Protein AF-A0A537S6S7-F1 (afdb_monomer_lite)

pLDDT: mean 85.97, std 13.84, range [52.78, 98.19]

Radius of gyration: 24.93 Å; chains: 1; bounding box: 38×77×38 Å

Secondary structure (DSSP, 8-state):
-HHHHHHHHHHHHHHHHHHHHHHHSPPSS-SS-SSPPP-GGG--TTTHHHHHHHHHH-TTTT-TTHHHHHTSHHHHHHHHHHHHIIIIISSS-HHHH--

Foldseek 3Di:
DVVVVVVVVVVVVVVVVVVCCVPPPPPPDDPDDPFDQDDLVNADPLLNVLQVVQCVPPPVRCDDPNRVLSVPVVVSVVVVVVVCCQQPVDPDDNVVSPD

Structure (mmCIF, N/CA/C/O backbone):
data_AF-A0A537S6S7-F1
#
_entry.id   AF-A0A537S6S7-F1
#
loop_
_atom_site.group_PDB
_atom_site.id
_atom_site.type_symbol
_atom_site.label_atom_id
_atom_site.label_alt_id
_atom_site.label_comp_id
_atom_site.label_asym_id
_atom_site.label_entity_id
_atom_site.label_seq_id
_atom_site.pdbx_PDB_ins_code
_atom_site.Cartn_x
_atom_site.Cartn_y
_atom_site.Cartn_z
_atom_site.occupancy
_atom_site.B_iso_or_equiv
_atom_site.auth_seq_id
_atom_site.auth_comp_id
_atom_site.auth_asym_id
_atom_site.auth_atom_id
_atom_site.pdbx_PDB_model_num
ATOM 1 N N . MET A 1 1 ? -22.731 61.239 9.518 1.00 59.03 1 MET A N 1
ATOM 2 C CA . MET A 1 1 ? -22.401 60.492 10.760 1.00 59.03 1 MET A CA 1
ATOM 3 C C . MET A 1 1 ? -23.197 59.193 10.907 1.00 59.03 1 MET A C 1
ATOM 5 O O . MET A 1 1 ? -22.576 58.162 11.110 1.00 59.03 1 MET A O 1
ATOM 9 N N . LYS A 1 2 ? -24.530 59.186 10.742 1.00 52.78 2 LYS A N 1
ATOM 10 C CA . LYS A 1 2 ? -25.361 57.964 10.863 1.00 52.78 2 LYS A CA 1
ATOM 11 C C . LYS A 1 2 ? -25.056 56.872 9.815 1.00 52.78 2 LYS A C 1
ATOM 13 O O . LYS A 1 2 ? -25.100 55.693 10.135 1.00 52.78 2 LYS A O 1
ATOM 18 N N . SER A 1 3 ? -24.686 57.263 8.593 1.00 56.34 3 SER A N 1
ATOM 19 C CA . SER A 1 3 ? -24.317 56.348 7.498 1.00 56.34 3 SER A CA 1
ATOM 20 C C . SER A 1 3 ? -22.991 55.610 7.724 1.00 56.34 3 SER A C 1
ATOM 22 O O . SER A 1 3 ? -22.886 54.433 7.399 1.00 56.34 3 SER A O 1
ATOM 24 N N . ALA A 1 4 ? -22.002 56.269 8.335 1.00 56.94 4 ALA A N 1
ATOM 25 C CA . ALA A 1 4 ? -20.721 55.649 8.680 1.00 56.94 4 ALA A CA 1
ATOM 26 C C . ALA A 1 4 ? -20.878 54.601 9.795 1.00 56.94 4 ALA A C 1
ATOM 28 O O . ALA A 1 4 ? -20.294 53.530 9.716 1.00 56.94 4 ALA A O 1
ATOM 29 N N . LEU A 1 5 ? -21.736 54.869 10.787 1.00 56.88 5 LEU A N 1
ATOM 30 C CA . LEU A 1 5 ? -22.065 53.914 11.855 1.00 56.88 5 LEU A CA 1
ATOM 31 C C . LEU A 1 5 ? -22.756 52.644 11.324 1.00 56.88 5 LEU A C 1
ATOM 33 O O . LEU A 1 5 ? -22.488 51.558 11.827 1.00 56.88 5 LEU A O 1
ATOM 37 N N . LEU A 1 6 ? -23.597 52.774 10.291 1.00 56.06 6 LEU A N 1
ATOM 38 C CA . LEU A 1 6 ? -24.272 51.652 9.625 1.00 56.06 6 LEU A CA 1
ATOM 39 C C . LEU A 1 6 ? -23.333 50.803 8.751 1.00 56.06 6 LEU A C 1
ATOM 41 O O . LEU A 1 6 ? -23.492 49.587 8.698 1.00 56.06 6 LEU A O 1
ATOM 45 N N . MET A 1 7 ? -22.342 51.404 8.082 1.00 55.28 7 MET A N 1
ATOM 46 C CA . MET A 1 7 ? -21.345 50.628 7.327 1.00 55.28 7 MET A CA 1
ATOM 47 C C . MET A 1 7 ? -20.359 49.894 8.245 1.00 55.28 7 MET A C 1
ATOM 49 O O . MET A 1 7 ? -20.005 48.751 7.965 1.00 55.28 7 MET A O 1
ATOM 53 N N . SER A 1 8 ? -19.962 50.499 9.369 1.00 56.75 8 SER A N 1
ATOM 54 C CA . SER A 1 8 ? -19.071 49.855 10.343 1.00 56.75 8 SER A CA 1
ATOM 55 C C . SER A 1 8 ? -19.718 48.652 11.038 1.00 56.75 8 SER A C 1
ATOM 57 O O . SER A 1 8 ? -19.042 47.657 11.294 1.00 56.75 8 SER A O 1
ATOM 59 N N . SER A 1 9 ? -21.024 48.699 11.317 1.00 57.34 9 SER A N 1
ATOM 60 C CA . SER A 1 9 ? -21.736 47.584 11.953 1.00 57.34 9 SER A CA 1
ATOM 61 C C . SER A 1 9 ? -21.925 46.382 11.020 1.00 57.34 9 SER A C 1
ATOM 63 O O . SER A 1 9 ? -21.828 45.245 11.485 1.00 57.34 9 SER A O 1
ATOM 65 N N . LEU A 1 10 ? -22.104 46.598 9.710 1.00 60.25 10 LEU A N 1
ATOM 66 C CA . LEU A 1 10 ? -22.153 45.503 8.731 1.00 60.25 10 LEU A CA 1
ATOM 67 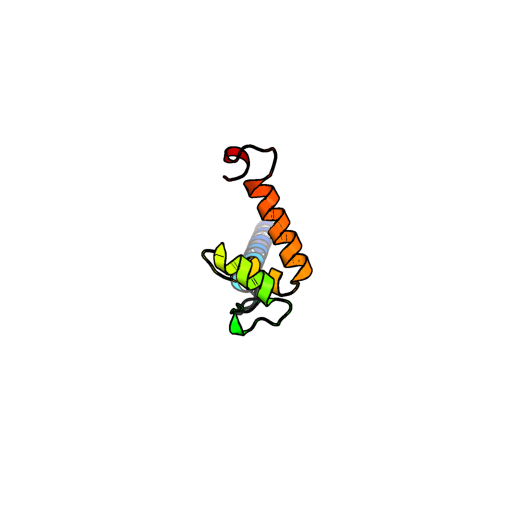C C . LEU A 1 10 ? -20.813 44.763 8.603 1.00 60.25 10 LEU A C 1
ATOM 69 O O . LEU A 1 10 ? -20.801 43.539 8.495 1.00 60.25 10 LEU A O 1
ATOM 73 N N . ILE A 1 11 ? -19.687 45.480 8.649 1.00 62.06 11 ILE A N 1
ATOM 74 C CA . ILE A 1 11 ? -18.350 44.870 8.551 1.00 62.06 11 ILE A CA 1
ATOM 75 C C . ILE A 1 11 ? -18.044 44.030 9.799 1.00 62.06 11 ILE A C 1
ATOM 77 O O . ILE A 1 11 ? -17.535 42.917 9.681 1.00 62.06 11 ILE A O 1
ATOM 81 N N . VAL A 1 12 ? -18.411 44.516 10.989 1.00 63.16 12 VAL A N 1
ATOM 82 C CA . VAL A 1 12 ? -18.231 43.769 12.245 1.00 63.16 12 VAL A CA 1
ATOM 83 C C . VAL A 1 12 ? -19.103 42.509 12.281 1.00 63.16 12 VAL A C 1
ATOM 85 O O . VAL A 1 12 ? -18.625 41.459 12.705 1.00 63.16 12 VAL A O 1
ATOM 88 N N . ALA A 1 13 ? -20.348 42.577 11.798 1.00 63.78 13 ALA A N 1
ATOM 89 C CA . ALA A 1 13 ? -21.244 41.419 11.737 1.00 63.78 13 ALA A CA 1
ATOM 90 C C . ALA A 1 13 ? -20.789 40.357 10.715 1.00 63.78 13 ALA A C 1
ATOM 92 O O . ALA A 1 13 ? -20.885 39.159 10.976 1.00 63.78 13 ALA A O 1
ATOM 93 N N . ALA A 1 14 ? -20.255 40.776 9.564 1.00 62.53 14 ALA A N 1
ATOM 94 C CA . ALA A 1 14 ? -19.707 39.851 8.573 1.00 62.53 14 ALA A CA 1
ATOM 95 C C . ALA A 1 14 ? -18.409 39.185 9.065 1.00 62.53 14 ALA A C 1
ATOM 97 O O . ALA A 1 14 ? -18.224 37.979 8.893 1.00 62.53 14 ALA A O 1
ATOM 98 N N . ALA A 1 15 ? -17.532 39.947 9.728 1.00 67.06 15 ALA A N 1
ATOM 99 C CA . ALA A 1 15 ? -16.295 39.421 10.297 1.00 67.06 15 ALA A CA 1
ATOM 100 C C . ALA A 1 15 ? -16.563 38.425 11.437 1.00 67.06 15 ALA A C 1
ATOM 102 O O . ALA A 1 15 ? -15.917 37.380 11.503 1.00 67.06 15 ALA A O 1
ATOM 103 N N . SER A 1 16 ? -17.546 38.701 12.301 1.00 69.94 16 SER A N 1
ATOM 104 C CA . SER A 1 16 ? -17.906 37.800 13.400 1.00 69.94 16 SER A CA 1
ATOM 105 C C . SER A 1 16 ? -18.575 36.512 12.916 1.00 69.94 16 SER A C 1
ATOM 107 O O . SER A 1 16 ? -18.280 35.448 13.456 1.00 69.94 16 SER A O 1
ATOM 109 N N . GLY A 1 17 ? -19.399 36.570 11.864 1.00 75.94 17 GLY A N 1
ATOM 110 C CA . GLY A 1 17 ? -19.995 35.381 11.247 1.00 75.94 17 GLY A CA 1
ATOM 111 C C . GLY A 1 17 ? -18.949 34.421 10.670 1.00 75.94 17 GLY A C 1
ATOM 112 O O . GLY A 1 17 ? -19.015 33.215 10.908 1.00 75.94 17 GLY A O 1
ATOM 113 N N . TRP A 1 18 ? -17.936 34.951 9.978 1.00 75.31 18 TRP A N 1
ATOM 114 C CA . TRP A 1 18 ? -16.848 34.136 9.425 1.00 75.31 18 TRP A CA 1
ATOM 115 C C . TRP A 1 18 ? -15.958 33.539 10.518 1.00 75.31 18 TRP A C 1
ATOM 117 O O . TRP A 1 18 ? -15.574 32.371 10.446 1.00 75.31 18 TRP A O 1
ATOM 127 N N . PHE A 1 19 ? -15.667 34.323 11.557 1.00 77.31 19 PHE A N 1
ATOM 128 C CA . PHE A 1 19 ? -14.871 33.868 12.694 1.00 77.31 19 PHE A CA 1
ATOM 129 C C . PHE A 1 19 ? -15.598 32.777 13.488 1.00 77.31 19 PHE A C 1
ATOM 131 O O . PHE A 1 19 ? -15.003 31.759 13.831 1.00 77.31 19 PHE A O 1
ATOM 138 N N . ALA A 1 20 ? -16.904 32.939 13.720 1.00 81.19 20 ALA A N 1
ATOM 139 C CA . ALA A 1 20 ? -17.723 31.932 14.383 1.00 81.19 20 ALA A CA 1
ATOM 140 C C . ALA A 1 20 ? -17.780 30.624 13.579 1.00 81.19 20 ALA A C 1
ATOM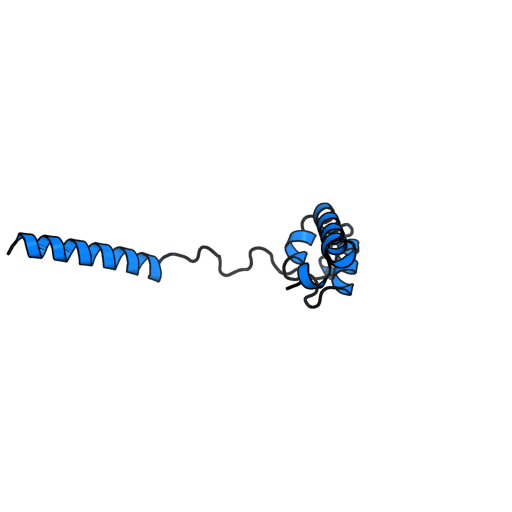 142 O O . ALA A 1 20 ? -17.642 29.550 14.159 1.00 81.19 20 ALA A O 1
ATOM 143 N N . ALA A 1 21 ? -17.906 30.697 12.250 1.00 79.25 21 ALA A N 1
ATOM 144 C CA . ALA A 1 21 ? -17.837 29.513 11.398 1.00 79.25 21 ALA A CA 1
ATOM 145 C C . ALA A 1 21 ? -16.470 28.813 11.499 1.00 79.25 21 ALA A C 1
ATOM 147 O O . ALA A 1 21 ? -16.416 27.597 11.610 1.00 79.25 21 ALA A O 1
ATOM 148 N N . MET A 1 22 ? -15.365 29.560 11.535 1.00 79.56 22 MET A N 1
ATOM 149 C CA . MET A 1 22 ? -14.021 28.981 11.642 1.00 79.56 22 MET A CA 1
ATOM 150 C C . MET A 1 22 ? -13.768 28.284 12.992 1.00 79.56 22 MET A C 1
ATOM 152 O O . MET A 1 22 ? -13.074 27.273 13.043 1.00 79.56 22 MET A O 1
ATOM 156 N N . VAL A 1 23 ? -14.309 28.833 14.085 1.00 82.06 23 VAL A N 1
ATOM 157 C CA . VAL A 1 23 ? -14.069 28.340 15.454 1.00 82.06 23 VAL A CA 1
ATOM 158 C C . VAL A 1 23 ? -15.040 27.226 15.846 1.00 82.06 23 VAL A C 1
ATOM 160 O O . VAL A 1 23 ? -14.658 26.307 16.568 1.00 82.06 23 VAL A O 1
ATOM 163 N N . PHE A 1 24 ? -16.292 27.298 15.387 1.00 81.31 24 PHE A N 1
ATOM 164 C CA . PHE A 1 24 ? -17.367 26.417 15.849 1.00 81.31 24 PHE A CA 1
ATOM 165 C C . PHE A 1 24 ? -17.917 25.472 14.777 1.00 81.31 24 PHE A C 1
ATOM 167 O O . PHE A 1 24 ? -18.774 24.648 15.106 1.00 81.31 24 PHE A O 1
ATOM 174 N N . ALA A 1 25 ? -17.462 25.543 13.518 1.00 79.56 25 ALA A N 1
ATOM 175 C CA . ALA A 1 25 ? -17.859 24.536 12.540 1.00 79.56 25 ALA A CA 1
ATOM 176 C C . ALA A 1 25 ? -17.362 23.151 12.991 1.00 79.56 25 ALA A C 1
ATOM 178 O O . ALA A 1 25 ? -16.179 22.989 13.308 1.00 79.56 25 ALA A O 1
ATOM 179 N N . PRO A 1 26 ? -18.239 22.134 13.017 1.00 72.38 26 PRO A N 1
ATOM 180 C CA . PRO A 1 26 ? -17.807 20.776 13.286 1.00 72.38 26 PRO A CA 1
ATOM 181 C C . PRO A 1 26 ? -16.818 20.342 12.202 1.00 72.38 26 PRO A C 1
ATOM 183 O O . PRO A 1 26 ? -17.003 20.641 11.020 1.00 72.38 26 PRO A O 1
ATOM 186 N N . SER A 1 27 ? -15.772 19.616 12.602 1.00 74.75 27 SER A N 1
ATOM 187 C CA . SER A 1 27 ? -14.872 18.983 11.640 1.00 74.75 27 SER A CA 1
ATOM 188 C C . SER A 1 27 ? -15.687 18.117 10.678 1.00 74.75 27 SER A C 1
ATOM 190 O O . SER A 1 27 ? -16.507 17.303 11.106 1.00 74.75 27 SER A O 1
ATOM 192 N N . ALA A 1 28 ? -15.445 18.266 9.374 1.00 73.06 28 ALA A N 1
ATOM 193 C CA . ALA A 1 28 ? -16.057 17.420 8.348 1.00 73.06 28 ALA A CA 1
ATOM 194 C C . ALA A 1 28 ? -15.620 15.944 8.464 1.00 73.06 28 ALA A C 1
ATOM 196 O O . ALA A 1 28 ? -16.196 15.059 7.828 1.00 73.06 28 ALA A O 1
ATOM 197 N N . THR A 1 29 ? -14.596 15.669 9.275 1.00 73.56 29 THR A N 1
ATOM 198 C CA . THR A 1 29 ? -14.149 14.329 9.645 1.00 73.56 29 THR A CA 1
ATOM 199 C C . THR A 1 29 ? -14.484 14.052 11.110 1.00 73.56 29 THR A C 1
ATOM 201 O O . THR A 1 29 ? -14.211 14.864 11.996 1.00 73.56 29 THR A O 1
ATOM 204 N N . GLY A 1 30 ? -15.090 12.889 11.367 1.00 76.44 30 GLY A N 1
ATOM 205 C CA . GLY A 1 30 ? -15.280 12.386 12.727 1.00 76.44 30 GLY A CA 1
ATOM 206 C C . GLY A 1 30 ? -13.941 12.114 13.421 1.00 76.44 30 GLY A C 1
ATOM 207 O O . GLY A 1 30 ? -12.898 12.052 12.772 1.00 76.44 30 GLY A O 1
ATOM 208 N N . LYS A 1 31 ? -13.976 11.936 14.748 1.00 80.75 31 LYS A N 1
ATOM 209 C CA . LYS A 1 31 ? -12.779 11.615 15.549 1.00 80.75 31 LYS A CA 1
ATOM 210 C C . LYS A 1 31 ? -12.154 10.268 15.168 1.00 80.75 31 LYS A C 1
ATOM 212 O O . LYS A 1 31 ? -10.947 10.109 15.294 1.00 80.75 31 LYS A O 1
ATOM 217 N N . GLU A 1 32 ? -12.972 9.337 14.684 1.00 84.62 32 GLU A N 1
ATOM 218 C CA . GLU A 1 32 ? -12.536 8.000 14.292 1.00 84.62 32 GLU A CA 1
ATOM 219 C C . GLU A 1 32 ? -12.195 7.910 12.797 1.00 84.62 32 GLU A C 1
ATOM 221 O O . GLU A 1 32 ? -12.857 8.550 11.966 1.00 84.62 32 GLU A O 1
ATOM 226 N N . PRO A 1 33 ? -11.213 7.071 12.415 1.00 85.25 33 PRO A N 1
ATOM 227 C CA . PRO A 1 33 ? -10.940 6.773 11.017 1.00 85.25 33 PRO A CA 1
ATOM 228 C C . PRO A 1 33 ? -12.178 6.210 10.313 1.00 85.25 33 PRO A C 1
ATOM 230 O O . PRO A 1 33 ? -12.825 5.286 10.804 1.00 85.25 33 PRO A O 1
ATOM 233 N N . ARG A 1 34 ? -12.467 6.702 9.101 1.00 86.44 34 ARG A N 1
ATOM 234 C CA . ARG A 1 34 ? -13.576 6.182 8.276 1.00 86.44 34 ARG A CA 1
ATOM 235 C C . ARG A 1 34 ? -13.435 4.681 8.000 1.00 86.44 34 ARG A C 1
ATOM 237 O O . ARG A 1 34 ? -14.433 3.971 7.939 1.00 86.44 34 ARG A O 1
ATOM 244 N N . PHE A 1 35 ? -12.198 4.217 7.834 1.00 90.62 35 PHE A N 1
ATOM 245 C CA . PHE A 1 35 ? -11.866 2.804 7.714 1.00 90.62 35 PHE A CA 1
ATOM 246 C C . PHE A 1 35 ? -10.917 2.417 8.850 1.00 90.62 35 PHE A C 1
ATOM 248 O O . PHE A 1 35 ? -9.752 2.820 8.814 1.00 90.62 35 PHE A O 1
ATOM 255 N N . PRO A 1 36 ? -11.384 1.634 9.840 1.00 91.81 36 PRO A N 1
ATOM 256 C CA . PRO A 1 36 ? -10.504 1.028 10.830 1.00 91.81 36 PRO A CA 1
ATOM 257 C C . PRO A 1 36 ? -9.401 0.227 10.141 1.00 91.81 36 PRO A C 1
ATOM 259 O O . PRO A 1 36 ? -9.651 -0.415 9.114 1.00 91.81 36 PRO A O 1
ATOM 262 N N . GLN A 1 37 ? -8.185 0.299 10.679 1.00 92.75 37 GLN A N 1
ATOM 263 C CA . GLN A 1 37 ? -7.027 -0.400 10.132 1.00 92.75 37 GLN A CA 1
ATOM 264 C C . GLN A 1 37 ? -7.247 -1.913 10.183 1.00 92.75 37 GLN A C 1
ATOM 266 O O . GLN A 1 37 ? -7.530 -2.452 11.248 1.00 92.75 37 GLN A O 1
ATOM 271 N N . LEU A 1 38 ? -7.106 -2.580 9.035 1.00 95.06 38 LEU A N 1
ATOM 272 C CA . LEU A 1 38 ? -7.150 -4.037 8.957 1.00 95.06 38 LEU A CA 1
ATOM 273 C C . LEU A 1 38 ? -5.785 -4.648 9.277 1.00 95.06 38 LEU A C 1
ATOM 275 O O . LEU A 1 38 ? -4.743 -4.101 8.895 1.00 95.06 38 LEU A O 1
ATOM 279 N N . THR A 1 39 ? -5.817 -5.810 9.918 1.00 96.12 39 THR A N 1
ATOM 280 C CA . THR A 1 39 ? -4.671 -6.699 10.135 1.00 96.12 39 THR A CA 1
ATOM 281 C C . THR A 1 39 ? -4.845 -8.001 9.342 1.00 96.12 39 THR A C 1
ATOM 283 O O . THR A 1 39 ? -5.943 -8.323 8.888 1.00 96.12 39 THR A O 1
ATOM 286 N N . MET A 1 40 ? -3.761 -8.756 9.128 1.00 97.12 40 MET A N 1
ATOM 287 C CA . MET A 1 40 ? -3.791 -9.980 8.304 1.00 97.12 40 MET A CA 1
ATOM 288 C C . MET A 1 40 ? -4.723 -11.071 8.855 1.00 97.12 40 MET A C 1
ATOM 290 O O . MET A 1 40 ? -5.330 -11.811 8.086 1.00 97.12 40 MET A O 1
ATOM 294 N N . ASP A 1 41 ? -4.854 -11.166 10.177 1.00 97.56 41 ASP A N 1
ATOM 295 C CA . ASP A 1 41 ? -5.735 -12.105 10.880 1.00 97.56 41 ASP A CA 1
ATOM 296 C C . ASP A 1 41 ? -7.226 -11.779 10.715 1.00 97.56 41 ASP A C 1
ATOM 298 O O . ASP A 1 41 ? -8.063 -12.670 10.833 1.00 97.56 41 ASP A O 1
ATOM 302 N N . GLN A 1 42 ? -7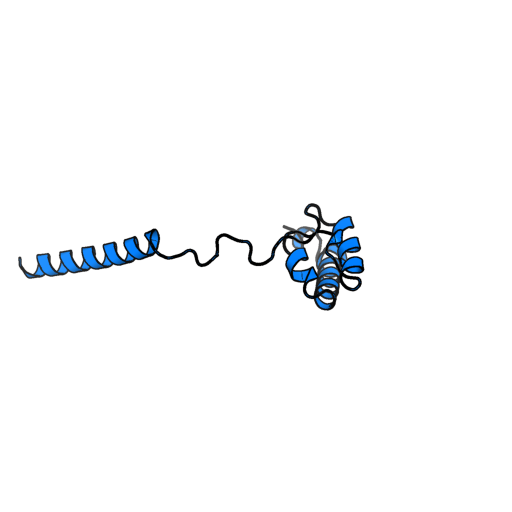.558 -10.529 10.385 1.00 97.00 42 GLN A N 1
ATOM 303 C CA . GLN A 1 42 ? -8.931 -10.084 10.141 1.00 97.00 42 GLN A CA 1
ATOM 304 C C . GLN A 1 42 ? -9.397 -10.321 8.699 1.00 97.00 42 GLN A C 1
ATOM 306 O O . GLN A 1 42 ? -10.575 -10.117 8.403 1.00 97.00 42 GLN A O 1
ATOM 311 N N . LEU A 1 43 ? -8.490 -10.702 7.793 1.00 97.69 43 LEU A N 1
ATOM 312 C CA . LEU A 1 43 ? -8.819 -10.901 6.385 1.00 97.69 43 LEU A CA 1
ATOM 313 C C . LEU A 1 43 ? -9.554 -12.225 6.160 1.00 97.69 43 LEU A C 1
ATOM 315 O O . LEU A 1 43 ? -9.151 -13.279 6.660 1.00 97.69 43 LEU A O 1
ATOM 319 N N . ASP A 1 44 ? -10.594 -12.175 5.332 1.00 97.25 44 ASP A N 1
ATOM 320 C CA . ASP A 1 44 ? -11.272 -13.370 4.841 1.00 97.25 44 ASP A CA 1
ATOM 321 C C . ASP A 1 44 ? -10.461 -14.096 3.745 1.00 97.25 44 ASP A C 1
ATOM 323 O O . ASP A 1 44 ? -9.412 -13.636 3.282 1.00 97.25 44 ASP A O 1
ATOM 327 N N . GLU A 1 45 ? -10.950 -15.256 3.306 1.00 97.31 45 GLU A N 1
ATOM 328 C CA . GLU A 1 45 ? -10.293 -16.076 2.278 1.00 97.31 45 GLU A CA 1
ATOM 329 C C . GLU A 1 45 ? -10.143 -15.371 0.919 1.00 97.31 45 GLU A C 1
ATOM 331 O O . GLU A 1 45 ? -9.211 -15.672 0.176 1.00 97.31 45 GLU A O 1
ATOM 336 N N . LYS A 1 46 ? -11.022 -14.418 0.583 1.00 96.50 46 LYS A N 1
ATOM 337 C CA . LYS A 1 46 ? -10.964 -13.669 -0.683 1.00 96.50 46 LYS A CA 1
ATOM 338 C C . LYS A 1 46 ? -9.968 -12.516 -0.613 1.00 96.50 46 LYS A C 1
ATOM 340 O O . LYS A 1 46 ? -9.427 -12.112 -1.639 1.00 96.50 46 LYS A O 1
ATOM 345 N N . GLN A 1 47 ? -9.748 -11.967 0.577 1.00 98.12 47 GLN A N 1
ATOM 346 C CA . GLN A 1 47 ? -8.847 -10.845 0.824 1.00 98.12 47 GLN A CA 1
ATOM 347 C C . GLN A 1 47 ? -7.403 -11.294 1.055 1.00 98.12 47 GLN A C 1
ATOM 349 O O . GLN A 1 47 ? -6.479 -10.616 0.604 1.00 98.12 47 GLN A O 1
ATOM 354 N N . LYS A 1 48 ? -7.200 -12.435 1.728 1.00 97.81 48 LYS A N 1
ATOM 355 C CA . LYS A 1 48 ? -5.872 -12.954 2.095 1.00 97.81 48 LYS A CA 1
ATOM 356 C C . LYS A 1 48 ? -4.865 -13.005 0.938 1.00 97.81 48 LYS A C 1
ATOM 358 O O . LYS A 1 48 ? -3.768 -12.488 1.142 1.00 97.81 48 LYS A O 1
ATOM 363 N N . PRO A 1 49 ? -5.197 -13.509 -0.269 1.00 97.94 49 PRO A N 1
ATOM 364 C CA . PRO A 1 49 ? -4.228 -13.578 -1.365 1.00 97.94 49 PRO A CA 1
ATOM 365 C C . PRO A 1 49 ? -3.664 -12.211 -1.769 1.00 97.94 49 PRO A C 1
ATOM 367 O O . PRO A 1 49 ? -2.474 -12.082 -2.059 1.00 97.94 49 PRO A O 1
ATOM 370 N N . LEU A 1 50 ? -4.502 -11.172 -1.773 1.00 98.06 50 LEU A N 1
ATOM 371 C CA . LEU A 1 50 ? -4.059 -9.806 -2.046 1.00 98.06 50 LEU A CA 1
ATOM 372 C C . LEU A 1 50 ? -3.300 -9.226 -0.844 1.00 98.06 50 LEU A C 1
ATOM 374 O O . LEU A 1 50 ? -2.262 -8.594 -1.023 1.00 98.06 50 LEU A O 1
ATOM 378 N N . GLY A 1 51 ? -3.777 -9.475 0.379 1.00 97.94 51 GLY A N 1
ATOM 379 C CA . GLY A 1 51 ? -3.094 -9.058 1.604 1.00 97.94 51 GLY A CA 1
ATOM 380 C C . GLY A 1 51 ? -1.654 -9.574 1.669 1.00 97.94 51 GLY A C 1
ATOM 381 O O . GLY A 1 51 ? -0.733 -8.802 1.916 1.00 97.94 51 GLY A O 1
ATOM 382 N N . GLU A 1 52 ? -1.428 -10.847 1.346 1.00 98.19 52 GLU A N 1
ATOM 383 C CA . GLU A 1 52 ? -0.092 -11.453 1.299 1.00 98.19 52 GLU A CA 1
ATOM 384 C C . GLU A 1 52 ? 0.827 -10.810 0.254 1.00 98.19 52 GLU A C 1
ATOM 386 O O . GLU A 1 52 ? 2.021 -10.648 0.505 1.00 98.19 52 GLU A O 1
ATOM 391 N N . GLN A 1 53 ? 0.297 -10.425 -0.912 1.00 97.81 53 GLN A N 1
ATOM 392 C CA . GLN A 1 53 ? 1.063 -9.693 -1.926 1.00 97.81 53 GLN A CA 1
ATOM 393 C C . GLN A 1 53 ? 1.454 -8.300 -1.422 1.00 97.81 53 GLN A C 1
ATOM 395 O O . GLN A 1 53 ? 2.619 -7.913 -1.516 1.00 97.81 53 GLN A O 1
ATOM 400 N N . VAL A 1 54 ? 0.506 -7.574 -0.823 1.00 97.38 54 VAL A N 1
ATOM 401 C CA . VAL A 1 54 ? 0.738 -6.238 -0.258 1.00 97.38 54 VAL A CA 1
ATOM 402 C C . VAL A 1 54 ? 1.798 -6.276 0.840 1.00 97.38 54 VAL A C 1
ATOM 404 O O . VAL A 1 54 ? 2.704 -5.444 0.836 1.00 97.38 54 VAL A O 1
ATOM 407 N N . MET A 1 55 ? 1.743 -7.254 1.748 1.00 97.44 55 MET A N 1
ATOM 408 C CA . MET A 1 55 ? 2.706 -7.377 2.850 1.00 97.44 55 MET A CA 1
ATOM 409 C C . MET A 1 55 ? 4.152 -7.606 2.382 1.00 97.44 55 MET A C 1
ATOM 411 O O . MET A 1 55 ? 5.077 -7.344 3.145 1.00 97.44 55 MET A O 1
ATOM 415 N N . LYS A 1 56 ? 4.370 -8.058 1.139 1.00 96.75 56 LYS A N 1
ATOM 416 C CA . LYS A 1 56 ? 5.717 -8.221 0.562 1.00 96.75 56 LYS A CA 1
ATOM 417 C C . LYS A 1 56 ? 6.326 -6.911 0.062 1.00 96.75 56 LYS A C 1
ATOM 419 O O . LYS A 1 56 ? 7.546 -6.820 -0.019 1.00 96.75 56 LYS A O 1
ATOM 424 N N . VAL A 1 57 ? 5.502 -5.927 -0.306 1.00 94.06 57 VAL A N 1
ATOM 425 C CA . VAL A 1 57 ? 5.958 -4.700 -0.992 1.00 94.06 57 VAL A CA 1
ATOM 426 C C . VAL A 1 57 ? 5.681 -3.417 -0.208 1.00 94.06 57 VAL A C 1
ATOM 428 O O . VAL A 1 57 ? 6.321 -2.397 -0.446 1.00 94.06 57 VAL A O 1
ATOM 431 N N . SER A 1 58 ? 4.723 -3.440 0.719 1.00 94.75 58 SER A N 1
ATOM 432 C CA . SER A 1 58 ? 4.292 -2.266 1.474 1.00 94.75 58 SER A CA 1
ATOM 433 C C . SER A 1 58 ? 5.115 -2.082 2.745 1.00 94.75 58 SER A C 1
ATOM 435 O O . SER A 1 58 ? 5.086 -2.925 3.640 1.00 94.75 58 SER A O 1
ATOM 437 N N . SER A 1 59 ? 5.767 -0.926 2.886 1.00 94.12 59 SER A N 1
ATOM 438 C CA . SER A 1 59 ? 6.448 -0.524 4.127 1.00 94.12 59 SER A CA 1
ATOM 439 C C . SER A 1 59 ? 5.484 -0.216 5.278 1.00 94.12 59 SER A C 1
ATOM 441 O O . SER A 1 59 ? 5.888 -0.214 6.438 1.00 94.12 59 SER A O 1
ATOM 443 N N . VAL A 1 60 ? 4.208 0.027 4.969 1.00 94.12 60 VAL A N 1
ATOM 444 C CA . VAL A 1 60 ? 3.146 0.347 5.937 1.00 94.12 60 VAL A CA 1
ATOM 445 C C . VAL A 1 60 ? 2.136 -0.797 6.099 1.00 94.12 60 VAL A C 1
ATOM 447 O O . VAL A 1 60 ? 1.067 -0.615 6.682 1.00 94.12 60 VAL A O 1
ATOM 450 N N . GLY A 1 61 ? 2.443 -1.981 5.559 1.00 95.56 61 GLY A N 1
ATOM 451 C CA . GLY A 1 61 ? 1.546 -3.136 5.562 1.00 95.56 61 GLY A CA 1
ATOM 452 C C . GLY A 1 61 ? 0.210 -2.841 4.874 1.00 95.56 61 GLY A C 1
ATOM 453 O O . GLY A 1 61 ? 0.174 -2.218 3.811 1.00 95.56 61 GLY A O 1
ATOM 454 N N . LEU A 1 62 ? -0.897 -3.256 5.497 1.00 96.31 62 LEU A N 1
ATOM 455 C CA . LEU A 1 62 ? -2.262 -3.050 4.990 1.00 96.31 62 LEU A CA 1
ATOM 456 C C . LEU A 1 62 ? -2.807 -1.627 5.210 1.00 96.31 62 LEU A C 1
ATOM 458 O O . LEU A 1 62 ? -4.008 -1.404 5.060 1.00 96.31 62 LEU A O 1
ATOM 462 N N . ALA A 1 63 ? -1.989 -0.667 5.643 1.00 93.44 63 ALA A N 1
ATOM 463 C CA . ALA A 1 63 ? -2.433 0.704 5.873 1.00 93.44 63 ALA A CA 1
ATOM 464 C C . ALA A 1 63 ? -2.553 1.521 4.577 1.00 93.44 63 ALA A C 1
ATOM 466 O O . ALA A 1 63 ? -2.306 1.040 3.468 1.00 93.44 63 ALA A O 1
ATOM 467 N N . GLY A 1 64 ? -2.971 2.781 4.718 1.00 91.88 64 GLY A N 1
ATOM 468 C CA . GLY A 1 64 ? -3.059 3.726 3.606 1.00 91.88 64 GLY A CA 1
ATOM 469 C C . GLY A 1 64 ? -4.042 3.261 2.522 1.00 91.88 64 GLY A C 1
ATOM 470 O O . GLY A 1 64 ? -5.181 2.935 2.862 1.00 91.88 64 GLY A O 1
ATOM 471 N N . PRO A 1 65 ? -3.647 3.232 1.232 1.00 92.75 65 PRO A N 1
ATOM 472 C CA . PRO A 1 65 ? -4.549 2.874 0.135 1.00 92.75 65 PRO A CA 1
ATOM 473 C C . PRO A 1 65 ? -4.977 1.401 0.170 1.00 92.75 65 PRO A C 1
ATOM 475 O O . PRO A 1 65 ? -6.055 1.067 -0.321 1.00 92.75 65 PRO A O 1
ATOM 478 N N . TYR A 1 66 ? -4.187 0.523 0.795 1.00 95.56 66 TYR A N 1
ATOM 479 C CA . TYR A 1 66 ? -4.491 -0.905 0.832 1.00 95.56 66 TYR A CA 1
ATOM 480 C C . TYR A 1 66 ? -5.685 -1.228 1.731 1.00 95.56 66 TYR A C 1
ATOM 482 O O . TYR A 1 66 ? -6.458 -2.120 1.395 1.00 95.56 66 TYR A O 1
ATOM 490 N N . ASN A 1 67 ? -5.905 -0.475 2.815 1.00 95.06 67 ASN A N 1
ATOM 491 C CA . ASN A 1 67 ? -7.039 -0.700 3.714 1.00 95.06 67 ASN A CA 1
ATOM 492 C C . ASN A 1 67 ? -8.401 -0.609 2.982 1.00 95.06 67 ASN A C 1
ATOM 494 O O . ASN A 1 67 ? -9.153 -1.587 3.003 1.00 95.06 67 ASN A O 1
ATOM 498 N N . PRO A 1 68 ? -8.734 0.488 2.266 1.00 94.56 68 PRO A N 1
ATOM 499 C CA . PRO A 1 68 ? -9.957 0.530 1.471 1.00 94.56 68 PRO A CA 1
ATOM 500 C C . PRO A 1 68 ? -9.933 -0.447 0.284 1.00 94.56 68 PRO A C 1
ATOM 502 O O . PRO A 1 68 ? -10.981 -1.003 -0.040 1.00 94.56 68 PRO A O 1
ATOM 505 N N . MET A 1 69 ? -8.776 -0.725 -0.333 1.00 95.75 69 MET A N 1
ATOM 506 C CA . MET A 1 69 ? -8.678 -1.722 -1.414 1.00 95.75 69 MET A CA 1
ATOM 507 C C . MET A 1 69 ? -9.027 -3.141 -0.942 1.00 95.75 69 MET A C 1
ATOM 509 O O . MET A 1 69 ? -9.710 -3.861 -1.666 1.00 95.75 69 MET A O 1
ATOM 513 N N . MET A 1 70 ? -8.650 -3.532 0.283 1.00 96.38 70 MET A N 1
ATOM 514 C CA . MET A 1 70 ? -9.020 -4.838 0.849 1.00 96.38 70 MET A CA 1
ATOM 515 C C . MET A 1 70 ? -10.538 -4.999 0.983 1.00 96.38 70 MET A C 1
ATOM 517 O O . MET A 1 70 ? -11.041 -6.117 0.948 1.00 96.38 70 MET A O 1
ATOM 521 N N . ARG A 1 71 ? -11.308 -3.909 1.102 1.00 94.69 71 ARG A N 1
ATOM 522 C CA . ARG A 1 71 ? -12.780 -3.983 1.176 1.00 94.69 71 ARG A CA 1
ATOM 523 C C . ARG A 1 71 ? -13.437 -4.336 -0.162 1.00 94.69 71 ARG A C 1
ATOM 525 O O . ARG A 1 71 ? -14.610 -4.687 -0.178 1.00 94.69 71 ARG A O 1
ATOM 532 N N . SER A 1 72 ? -12.693 -4.274 -1.265 1.00 96.38 72 SER A N 1
ATOM 533 C CA . SER A 1 72 ? -13.115 -4.754 -2.581 1.00 96.38 72 SER A CA 1
ATOM 534 C C . SER A 1 72 ? -11.961 -5.531 -3.220 1.00 96.38 72 SER A C 1
ATOM 536 O O . SER A 1 72 ? -11.277 -4.995 -4.089 1.00 96.38 72 SER A O 1
ATOM 538 N N . PRO A 1 73 ? -11.702 -6.784 -2.803 1.00 94.62 73 PRO A N 1
ATOM 539 C CA . PRO A 1 73 ? -10.465 -7.492 -3.145 1.00 94.62 73 PRO A CA 1
ATOM 540 C C . PRO A 1 73 ? -10.261 -7.675 -4.656 1.00 94.62 73 PRO A C 1
ATOM 542 O O . PRO A 1 73 ? -9.138 -7.581 -5.139 1.00 94.62 73 PRO A O 1
ATOM 545 N N . VAL A 1 74 ? -11.340 -7.835 -5.430 1.00 96.81 74 VAL A N 1
ATOM 546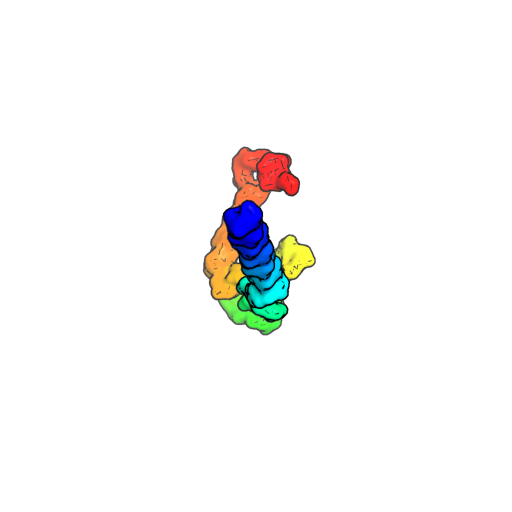 C CA . VAL A 1 74 ? -11.264 -7.917 -6.901 1.00 96.81 74 VAL A CA 1
ATOM 547 C C . VAL A 1 74 ? -10.795 -6.596 -7.517 1.00 96.81 74 VAL A C 1
ATOM 549 O O . VAL A 1 74 ? -9.936 -6.593 -8.395 1.00 96.81 74 VAL A O 1
ATOM 552 N N . LEU A 1 75 ? -11.347 -5.463 -7.069 1.00 97.69 75 LEU A N 1
ATOM 553 C CA . LEU A 1 75 ? -10.884 -4.149 -7.518 1.00 97.69 75 LEU A CA 1
ATOM 554 C C . LEU A 1 75 ? -9.470 -3.868 -6.999 1.00 97.69 75 LEU A C 1
ATOM 556 O O . LEU A 1 75 ? -8.644 -3.342 -7.737 1.00 97.69 75 LEU A O 1
ATOM 560 N N . GLY A 1 76 ? -9.194 -4.250 -5.753 1.00 97.50 76 GLY A N 1
ATOM 561 C CA . GLY A 1 76 ? -7.898 -4.119 -5.109 1.00 97.50 76 GLY A CA 1
ATOM 562 C C . GLY A 1 76 ? -6.794 -4.803 -5.907 1.00 97.50 76 GLY A C 1
ATOM 563 O O . GLY A 1 76 ? -5.790 -4.161 -6.190 1.00 97.50 76 GLY A O 1
ATOM 564 N N . GLN A 1 77 ? -7.005 -6.046 -6.349 1.00 97.94 77 GLN A N 1
ATOM 565 C CA . GLN A 1 77 ? -6.038 -6.754 -7.190 1.00 97.94 77 GLN A CA 1
ATOM 566 C C . GLN A 1 77 ? -5.831 -6.037 -8.527 1.00 97.94 77 GLN A C 1
ATOM 568 O O . GLN A 1 77 ? -4.699 -5.761 -8.900 1.00 97.94 77 GLN A O 1
ATOM 573 N N . ARG A 1 78 ? -6.910 -5.629 -9.209 1.00 98.06 78 ARG A N 1
ATOM 574 C CA . ARG A 1 78 ? -6.803 -4.900 -10.488 1.00 98.06 78 ARG A CA 1
ATOM 575 C C . ARG A 1 78 ? -6.008 -3.601 -10.363 1.00 98.06 78 ARG A C 1
ATOM 577 O O . ARG A 1 78 ? -5.232 -3.271 -11.252 1.00 98.06 78 ARG A O 1
ATOM 584 N N . LEU A 1 79 ? -6.218 -2.854 -9.280 1.00 97.69 79 LEU A N 1
ATOM 585 C CA . LEU A 1 79 ? -5.472 -1.628 -9.009 1.00 97.69 79 LEU A CA 1
ATOM 586 C C . LEU A 1 79 ? -4.016 -1.926 -8.641 1.00 97.69 79 LEU A C 1
ATOM 588 O O . LEU A 1 79 ? -3.131 -1.224 -9.112 1.00 97.69 79 LEU A O 1
ATOM 592 N N . PHE A 1 80 ? -3.764 -2.967 -7.845 1.00 96.81 80 PHE A N 1
ATOM 593 C CA . PHE A 1 80 ? -2.413 -3.408 -7.499 1.00 96.81 80 PHE A CA 1
ATOM 594 C C . PHE A 1 80 ? -1.602 -3.764 -8.754 1.00 96.81 80 PHE A C 1
ATOM 596 O O . PHE A 1 80 ? -0.505 -3.240 -8.943 1.00 96.81 80 PHE A O 1
ATOM 603 N N . ASP A 1 81 ? -2.188 -4.556 -9.655 1.00 97.31 81 ASP A N 1
ATOM 604 C CA . ASP A 1 81 ? -1.571 -4.957 -10.924 1.00 97.31 81 ASP A CA 1
ATOM 605 C C . ASP A 1 81 ? -1.363 -3.752 -11.853 1.00 97.31 81 ASP A C 1
ATOM 607 O O . ASP A 1 81 ? -0.304 -3.594 -12.461 1.00 97.31 81 ASP A O 1
ATOM 611 N N . LEU A 1 82 ? -2.348 -2.847 -11.923 1.00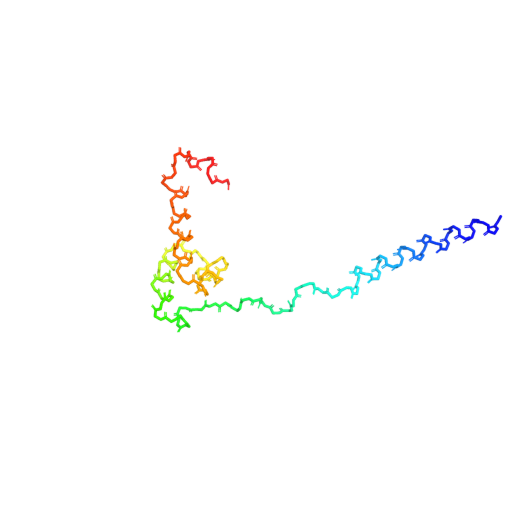 96.44 82 LEU A N 1
ATOM 612 C CA . LEU A 1 82 ? -2.226 -1.607 -12.687 1.00 96.44 82 LEU A CA 1
ATOM 613 C C . LEU A 1 82 ? -1.074 -0.741 -12.167 1.00 96.44 82 LEU A C 1
ATOM 615 O O . LEU A 1 82 ? -0.307 -0.209 -12.962 1.00 96.44 82 LEU A O 1
ATOM 619 N N . PHE A 1 83 ? -0.937 -0.587 -10.849 1.00 93.31 83 PHE A N 1
ATOM 620 C CA . PHE A 1 83 ? 0.142 0.210 -10.268 1.00 93.31 83 PHE A CA 1
ATOM 621 C C . PHE A 1 83 ? 1.508 -0.427 -10.498 1.00 93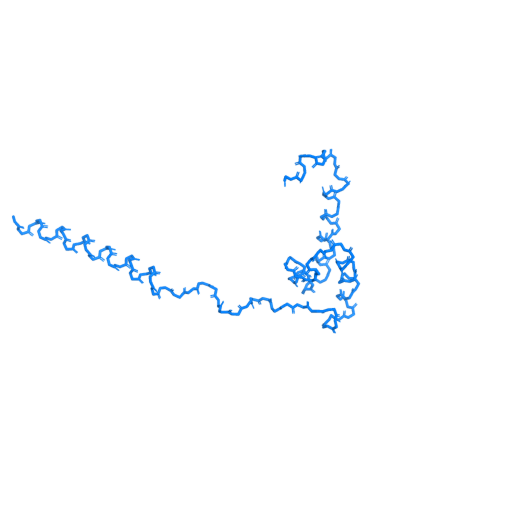.31 83 PHE A C 1
ATOM 623 O O . PHE A 1 83 ? 2.463 0.299 -10.768 1.00 93.31 83 PHE A O 1
ATOM 630 N N . HIS A 1 84 ? 1.600 -1.759 -10.460 1.00 93.69 84 HIS A N 1
ATOM 631 C CA . HIS A 1 84 ? 2.815 -2.465 -10.853 1.00 93.69 84 HIS A CA 1
ATOM 632 C C . HIS A 1 84 ? 3.200 -2.138 -12.298 1.00 93.69 84 HIS A C 1
ATOM 634 O O . HIS A 1 84 ? 4.317 -1.678 -12.545 1.00 93.69 84 HIS A O 1
ATOM 640 N N . TYR A 1 85 ? 2.257 -2.299 -13.234 1.00 95.25 85 TYR A N 1
ATOM 641 C CA . TYR A 1 85 ? 2.487 -2.002 -14.645 1.00 95.25 85 TYR A CA 1
ATOM 642 C C . TYR A 1 85 ? 2.913 -0.550 -14.846 1.00 95.25 85 TYR A C 1
ATOM 644 O O . TYR A 1 85 ? 3.940 -0.272 -15.461 1.00 95.25 85 TYR A O 1
ATOM 652 N N . LEU A 1 86 ? 2.149 0.388 -14.279 1.00 92.75 86 LEU A N 1
ATOM 653 C CA . LEU A 1 86 ? 2.436 1.806 -14.421 1.00 92.75 86 LEU A CA 1
ATOM 654 C C . LEU A 1 86 ? 3.815 2.146 -13.887 1.00 92.75 86 LEU A C 1
ATOM 656 O O . LEU A 1 86 ? 4.474 2.953 -14.516 1.00 92.75 86 LEU A O 1
ATOM 660 N N . ARG A 1 87 ? 4.262 1.540 -12.784 1.00 90.50 87 ARG A N 1
ATOM 661 C CA . ARG A 1 87 ? 5.552 1.839 -12.153 1.00 90.50 87 ARG A CA 1
ATOM 662 C C . ARG A 1 87 ? 6.739 1.236 -12.904 1.00 90.50 87 ARG A C 1
ATOM 664 O O . ARG A 1 87 ? 7.741 1.921 -13.106 1.00 90.50 87 ARG A O 1
ATOM 671 N N . TRP A 1 88 ? 6.619 -0.025 -13.316 1.00 92.38 88 TRP A N 1
ATOM 672 C CA . TRP A 1 88 ? 7.767 -0.830 -13.743 1.00 92.38 88 TRP A CA 1
ATOM 673 C C . TRP A 1 88 ? 7.731 -1.289 -15.199 1.00 92.38 88 TRP A C 1
ATOM 675 O O . TRP A 1 88 ? 8.785 -1.568 -15.761 1.00 92.38 88 TRP A O 1
ATOM 685 N N . GLU A 1 89 ? 6.555 -1.358 -15.817 1.00 94.38 89 GLU A N 1
ATOM 686 C CA . GLU A 1 89 ? 6.368 -1.939 -17.157 1.00 94.38 89 GLU A CA 1
ATOM 687 C C . GLU A 1 89 ? 5.858 -0.922 -18.189 1.00 94.38 89 GLU A C 1
ATOM 689 O O . GLU A 1 89 ? 5.620 -1.255 -19.349 1.00 94.38 89 GLU A O 1
ATOM 694 N N . THR A 1 90 ? 5.696 0.337 -17.786 1.00 94.31 90 THR A N 1
ATOM 695 C CA . THR A 1 90 ? 5.315 1.427 -18.683 1.00 94.31 90 THR A CA 1
ATOM 696 C C . THR A 1 90 ? 6.430 1.767 -19.681 1.00 94.31 90 THR A C 1
ATOM 698 O O . THR A 1 90 ? 7.615 1.547 -19.437 1.00 94.31 90 THR A O 1
ATOM 701 N N . SER A 1 91 ? 6.062 2.396 -20.800 1.00 94.81 91 SER A N 1
ATOM 702 C CA . SER A 1 91 ? 7.016 2.941 -21.775 1.00 94.81 91 SER A CA 1
ATOM 703 C C . SER A 1 91 ? 7.685 4.245 -21.317 1.00 94.81 91 SER A C 1
ATOM 705 O O . SER A 1 91 ? 8.572 4.758 -21.998 1.00 94.81 91 SER A O 1
ATOM 707 N N . VAL A 1 92 ? 7.227 4.831 -20.207 1.00 93.75 92 VAL A N 1
ATOM 708 C CA . VAL A 1 92 ? 7.751 6.089 -19.662 1.00 93.75 92 VAL A CA 1
ATOM 709 C C . VAL A 1 92 ? 9.003 5.816 -18.812 1.00 93.75 92 VAL A C 1
ATOM 711 O O . VAL A 1 92 ? 8.953 4.973 -17.919 1.00 93.75 92 VAL A O 1
ATOM 714 N N . PRO A 1 93 ? 10.127 6.534 -19.019 1.00 92.25 93 PRO A N 1
ATOM 715 C CA . PRO A 1 93 ? 11.321 6.371 -18.190 1.00 92.25 93 PRO A CA 1
ATOM 716 C C . PRO A 1 93 ? 11.040 6.592 -16.698 1.00 92.25 93 PRO A C 1
ATOM 718 O O . PRO A 1 93 ? 10.366 7.554 -16.336 1.00 92.25 93 PRO A O 1
ATOM 721 N N . THR A 1 94 ? 11.640 5.781 -15.818 1.00 89.06 94 THR A N 1
ATOM 722 C CA . THR A 1 94 ? 11.393 5.811 -14.360 1.00 89.06 94 THR A CA 1
ATOM 723 C C . THR A 1 94 ? 11.540 7.204 -13.742 1.00 89.06 94 THR A C 1
ATOM 725 O O . THR A 1 94 ? 10.712 7.600 -12.933 1.00 89.06 94 THR A O 1
ATOM 728 N N . LYS A 1 95 ? 12.532 7.994 -14.182 1.00 89.62 95 LYS A N 1
ATOM 729 C CA . LYS A 1 95 ? 12.754 9.375 -13.703 1.00 89.62 95 LYS A CA 1
ATOM 730 C C . LYS A 1 95 ? 11.592 10.340 -13.981 1.00 89.62 95 LYS A C 1
ATOM 732 O O . LYS A 1 95 ? 11.540 11.396 -13.369 1.00 89.62 95 LYS A O 1
ATOM 737 N N . LEU A 1 96 ? 10.735 10.031 -14.954 1.00 90.88 96 LEU A N 1
ATOM 738 C CA . LEU A 1 96 ? 9.537 10.815 -15.274 1.00 90.88 96 LEU A CA 1
ATOM 739 C C . LEU A 1 96 ? 8.269 10.229 -14.645 1.00 90.88 96 LEU A C 1
ATOM 741 O O . LEU A 1 96 ? 7.223 10.868 -14.673 1.00 90.88 96 LEU A O 1
ATOM 745 N N . ASN A 1 97 ? 8.352 9.003 -14.141 1.00 88.25 97 ASN A N 1
ATOM 746 C CA . ASN A 1 97 ? 7.225 8.240 -13.631 1.00 88.25 97 ASN A CA 1
ATOM 747 C C . ASN A 1 97 ? 7.131 8.307 -12.099 1.00 88.25 97 ASN A C 1
ATOM 749 O O . ASN A 1 97 ? 6.047 8.235 -11.526 1.00 88.25 97 ASN A O 1
ATOM 753 N N . GLU A 1 98 ? 8.278 8.469 -11.441 1.00 79.69 98 GLU A N 1
ATOM 754 C CA . GLU A 1 98 ? 8.410 8.630 -9.998 1.00 79.69 98 GLU A CA 1
ATOM 755 C C . GLU A 1 98 ? 9.145 9.941 -9.710 1.00 79.69 98 GLU A C 1
ATOM 757 O O . GLU A 1 98 ? 10.266 10.133 -10.187 1.00 79.69 98 GLU A O 1
ATOM 762 N N . PHE A 1 99 ? 8.488 10.840 -8.972 1.00 60.56 99 PHE A N 1
ATOM 763 C CA . PHE A 1 99 ? 9.005 12.156 -8.586 1.00 60.56 99 PHE A CA 1
ATOM 764 C C . PHE A 1 99 ? 9.465 12.162 -7.129 1.00 60.56 99 PHE A C 1
ATOM 766 O O . PHE A 1 99 ? 8.761 11.545 -6.295 1.00 60.56 99 PHE A O 1
#

Sequence (99 aa):
MKSALLMSSLIVAAASGWFAAMVFAPSATGKEPRFPQLTMDQLDEKQKPLGEQVMKVSSVGLAGPYNPMMRSPVLGQRLFDLFHYLRWETSVPTKLNEF